Protein AF-A0A4R8HHI9-F1 (afdb_monomer_lite)

Radius of gyration: 22.44 Å; chains: 1; bounding box: 53×44×56 Å

Sequence (164 aa):
MTREPLKNLPASVRDRLTQRARAAGENVQLILTRYAIERLLYRLSVSQHRERFILKGAIPFSLWGPTPYRATGDLDLLGAGNPERRGTTPPIEIPFGLSETFAADPVQQTQWQAFLPRTEVAMAREPLNQIIPSIASFLMPVFLAAADEQTSLGKWPVGGPWGD

pLDDT: mean 85.55, std 11.24, range [42.97, 97.62]

Structure (mmCIF, N/CA/C/O backbone):
data_AF-A0A4R8HHI9-F1
#
_entry.id   AF-A0A4R8HHI9-F1
#
loop_
_atom_site.group_PDB
_atom_site.id
_atom_site.type_symbol
_atom_site.label_atom_id
_atom_site.label_alt_id
_atom_site.label_comp_id
_atom_site.label_asym_id
_atom_site.label_entity_id
_atom_site.label_seq_id
_atom_site.pdbx_PDB_ins_code
_atom_site.Cartn_x
_atom_site.Cartn_y
_atom_site.Cartn_z
_atom_site.occupancy
_atom_site.B_iso_or_equiv
_atom_site.auth_seq_id
_atom_site.auth_comp_id
_atom_site.auth_asym_id
_atom_site.auth_atom_id
_atom_site.pdbx_PDB_model_num
ATOM 1 N N . MET A 1 1 ? 21.062 -23.790 -35.493 1.00 42.97 1 MET A N 1
ATOM 2 C CA . MET A 1 1 ? 21.972 -22.822 -34.842 1.00 42.97 1 MET A CA 1
ATOM 3 C C . MET A 1 1 ? 21.546 -22.665 -33.391 1.00 42.97 1 MET A C 1
ATOM 5 O O . MET A 1 1 ? 20.485 -22.107 -33.135 1.00 42.97 1 MET A O 1
ATOM 9 N N . THR A 1 2 ? 22.306 -23.209 -32.447 1.00 50.25 2 THR A N 1
ATOM 10 C CA . THR A 1 2 ? 22.105 -22.958 -31.014 1.00 50.25 2 THR A CA 1
ATOM 11 C C . THR A 1 2 ? 22.618 -21.556 -30.704 1.00 50.25 2 THR A C 1
ATOM 13 O O . THR A 1 2 ? 23.802 -21.288 -30.879 1.00 50.25 2 THR A O 1
ATOM 16 N N . ARG A 1 3 ? 21.727 -20.635 -30.315 1.00 61.78 3 ARG A N 1
ATOM 17 C CA . ARG A 1 3 ? 22.138 -19.308 -29.833 1.00 61.78 3 ARG A CA 1
ATOM 18 C C . ARG A 1 3 ? 23.055 -19.498 -28.629 1.00 61.78 3 ARG A C 1
ATOM 20 O O . ARG A 1 3 ? 22.667 -20.189 -27.688 1.00 61.78 3 ARG A O 1
ATOM 27 N N . GLU A 1 4 ? 24.237 -18.887 -28.667 1.00 69.75 4 GLU A N 1
ATOM 28 C CA . GLU A 1 4 ? 25.112 -18.833 -27.499 1.00 69.75 4 GLU A CA 1
ATOM 29 C C . GLU A 1 4 ? 24.344 -18.263 -26.297 1.00 69.75 4 GLU A C 1
ATOM 31 O O . GLU A 1 4 ? 23.520 -17.350 -26.462 1.00 69.75 4 GLU A O 1
ATOM 36 N N . PRO A 1 5 ? 24.566 -18.804 -25.089 1.00 70.75 5 PRO A N 1
ATOM 37 C CA . PRO A 1 5 ? 23.899 -18.313 -23.897 1.00 70.75 5 PRO A CA 1
ATOM 38 C C . PRO A 1 5 ? 24.238 -16.834 -23.698 1.00 70.75 5 PRO A C 1
ATOM 40 O O . PRO A 1 5 ? 25.404 -16.444 -23.650 1.00 70.75 5 PRO A O 1
ATOM 43 N N . LEU A 1 6 ? 23.200 -16.000 -23.587 1.00 72.12 6 LEU A N 1
ATOM 44 C CA . LEU A 1 6 ? 23.352 -14.564 -23.367 1.00 72.12 6 LEU A CA 1
ATOM 45 C C . LEU A 1 6 ? 24.200 -14.316 -22.116 1.00 72.12 6 LEU A C 1
ATOM 47 O O . LEU A 1 6 ? 23.780 -14.612 -20.994 1.00 72.12 6 LEU A O 1
ATOM 51 N N . LYS A 1 7 ? 25.381 -13.724 -22.311 1.00 82.00 7 LYS A N 1
ATOM 52 C CA . LYS A 1 7 ? 26.230 -13.255 -21.217 1.00 82.00 7 LYS A CA 1
ATOM 53 C C . LYS A 1 7 ? 25.476 -12.152 -20.468 1.00 82.00 7 LYS A C 1
ATOM 55 O O . LYS A 1 7 ? 25.112 -11.141 -21.056 1.00 82.00 7 LYS A O 1
ATOM 60 N N . ASN A 1 8 ? 25.227 -12.361 -19.175 1.00 88.25 8 ASN A N 1
ATOM 61 C CA . ASN A 1 8 ? 24.533 -11.415 -18.292 1.00 88.25 8 ASN A CA 1
ATOM 62 C C . ASN A 1 8 ? 23.117 -11.010 -18.772 1.00 88.25 8 ASN A C 1
ATOM 64 O O . ASN A 1 8 ? 22.826 -9.849 -19.073 1.00 88.25 8 ASN A O 1
ATOM 68 N N . LEU A 1 9 ? 22.206 -11.988 -18.805 1.00 90.06 9 LEU A N 1
ATOM 69 C CA . LEU A 1 9 ? 20.790 -11.785 -19.136 1.00 90.06 9 LEU A CA 1
ATOM 70 C C . LEU A 1 9 ? 20.115 -10.624 -18.363 1.00 90.06 9 LEU A C 1
ATOM 72 O O . LEU A 1 9 ? 19.389 -9.863 -19.007 1.00 90.06 9 LEU A O 1
ATOM 76 N N . PRO A 1 10 ? 20.331 -10.429 -17.042 1.00 90.19 10 PRO A N 1
ATOM 77 C CA . PRO A 1 10 ? 19.741 -9.301 -16.317 1.00 90.19 10 PRO A CA 1
ATOM 78 C C . PRO A 1 10 ? 20.129 -7.932 -16.887 1.00 90.19 10 PRO A C 1
ATOM 80 O O . PRO A 1 10 ? 19.249 -7.092 -17.087 1.00 90.19 10 PRO A O 1
ATOM 83 N N . ALA A 1 11 ? 21.412 -7.722 -17.208 1.00 92.38 11 ALA A N 1
ATOM 84 C CA . ALA A 1 11 ? 21.880 -6.479 -17.822 1.00 92.38 11 ALA A CA 1
ATOM 85 C C . ALA A 1 11 ? 21.223 -6.257 -19.193 1.00 92.38 11 ALA A C 1
ATOM 87 O O . ALA A 1 11 ? 20.642 -5.205 -19.439 1.00 92.38 11 ALA A O 1
ATOM 88 N N . SER A 1 12 ? 21.177 -7.297 -20.031 1.00 94.19 12 SER A N 1
ATOM 89 C CA . SER A 1 12 ? 20.515 -7.233 -21.342 1.00 94.19 12 SER A CA 1
ATOM 90 C C . SER A 1 12 ? 19.016 -6.908 -21.252 1.00 94.19 12 SER A C 1
ATOM 92 O O . SER A 1 12 ? 18.464 -6.203 -22.098 1.00 94.19 12 SER A O 1
ATOM 94 N N . VAL A 1 13 ? 18.311 -7.427 -20.243 1.00 93.88 13 VAL A N 1
ATOM 95 C CA . VAL A 1 13 ? 16.898 -7.089 -20.006 1.00 93.88 13 VAL A CA 1
ATOM 96 C C . VAL A 1 13 ? 16.757 -5.627 -19.580 1.00 93.88 13 VAL A C 1
ATOM 98 O O . VAL A 1 13 ? 15.933 -4.915 -20.153 1.00 93.88 13 VAL A O 1
ATOM 101 N N . ARG A 1 14 ? 17.577 -5.162 -18.630 1.00 95.06 14 ARG A N 1
ATOM 102 C CA . ARG A 1 14 ? 17.565 -3.768 -18.162 1.00 95.06 14 ARG A CA 1
ATOM 103 C C . ARG A 1 14 ? 17.840 -2.783 -19.298 1.00 95.06 14 ARG A C 1
ATOM 105 O O . ARG A 1 14 ? 17.124 -1.788 -19.415 1.00 95.06 14 ARG A O 1
ATOM 112 N N . ASP A 1 15 ? 18.821 -3.069 -20.147 1.00 96.44 15 ASP A N 1
ATOM 113 C CA . ASP A 1 15 ? 19.186 -2.204 -21.271 1.00 96.44 15 ASP A CA 1
ATOM 114 C C . ASP A 1 15 ? 18.051 -2.106 -22.290 1.00 96.44 15 ASP A C 1
ATOM 116 O O . ASP A 1 15 ? 17.677 -1.005 -22.693 1.00 96.44 15 ASP A O 1
ATOM 120 N N . ARG A 1 16 ? 17.425 -3.236 -22.644 1.00 95.81 16 ARG A N 1
ATOM 121 C CA . ARG A 1 16 ? 16.275 -3.253 -23.562 1.00 95.81 16 ARG A CA 1
ATOM 122 C C . ARG A 1 16 ? 15.079 -2.479 -23.017 1.00 95.81 16 ARG A C 1
ATOM 124 O O . ARG A 1 16 ? 14.454 -1.726 -23.759 1.00 95.81 16 ARG A O 1
ATOM 131 N N . LEU A 1 17 ? 14.771 -2.632 -21.729 1.00 95.94 17 LEU A N 1
ATOM 132 C CA . LEU A 1 17 ? 13.690 -1.884 -21.079 1.00 95.94 17 LEU A CA 1
ATOM 133 C C . LEU A 1 17 ? 13.996 -0.384 -21.031 1.00 95.94 17 LEU A C 1
ATOM 135 O O . LEU A 1 17 ? 13.119 0.429 -21.310 1.00 95.94 17 LEU A O 1
ATOM 139 N N . THR A 1 18 ? 15.250 -0.020 -20.756 1.00 96.44 18 THR A N 1
ATOM 140 C CA . THR A 1 18 ? 15.702 1.378 -20.744 1.00 96.44 18 THR A CA 1
ATOM 141 C C . THR A 1 18 ? 15.586 2.011 -22.129 1.00 96.44 18 THR A C 1
ATOM 143 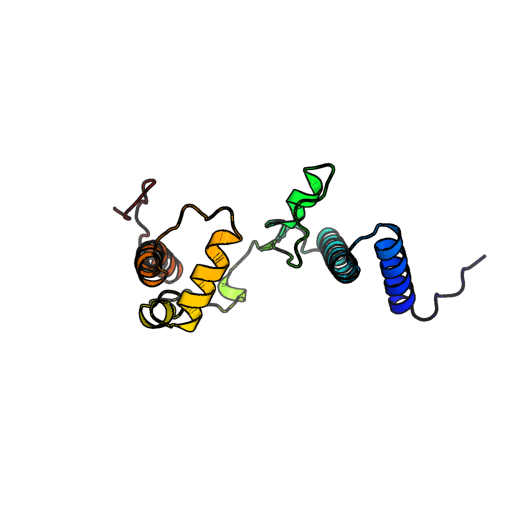O O . THR A 1 18 ? 15.071 3.120 -22.257 1.00 96.44 18 THR A O 1
ATOM 146 N N . GLN A 1 19 ? 16.031 1.309 -23.173 1.00 96.81 19 GLN A N 1
ATOM 147 C CA . GLN A 1 19 ? 15.932 1.778 -24.556 1.00 96.81 19 GLN A CA 1
ATOM 148 C C . GLN A 1 19 ? 14.473 1.939 -24.990 1.00 96.81 19 GLN A C 1
ATOM 150 O O . GLN A 1 19 ? 14.119 2.980 -25.539 1.00 96.81 19 GLN A O 1
ATOM 155 N N . ARG A 1 20 ? 13.611 0.961 -24.677 1.00 94.44 20 ARG A N 1
ATOM 156 C CA . ARG A 1 20 ? 12.169 1.041 -24.948 1.00 94.44 20 ARG A CA 1
ATOM 157 C C . ARG A 1 20 ? 11.532 2.250 -24.264 1.00 94.44 20 ARG A C 1
ATOM 159 O O . ARG A 1 20 ? 10.836 3.006 -24.928 1.00 94.44 20 ARG A O 1
ATOM 166 N N . ALA A 1 21 ? 11.778 2.429 -22.965 1.00 91.81 21 ALA A N 1
ATOM 167 C CA . ALA A 1 21 ? 11.202 3.531 -22.200 1.00 91.81 21 ALA A CA 1
ATOM 168 C C . ALA A 1 21 ? 11.617 4.890 -22.785 1.00 91.81 21 ALA A C 1
ATOM 170 O O . ALA A 1 21 ? 10.773 5.750 -23.006 1.00 91.81 21 ALA A O 1
ATOM 171 N N . ARG A 1 22 ? 12.902 5.054 -23.136 1.00 93.00 22 ARG A N 1
ATOM 172 C CA . ARG A 1 22 ? 13.403 6.274 -23.791 1.00 93.00 22 ARG A CA 1
ATOM 173 C C . ARG A 1 22 ? 12.749 6.523 -25.148 1.00 93.00 22 ARG A C 1
ATOM 175 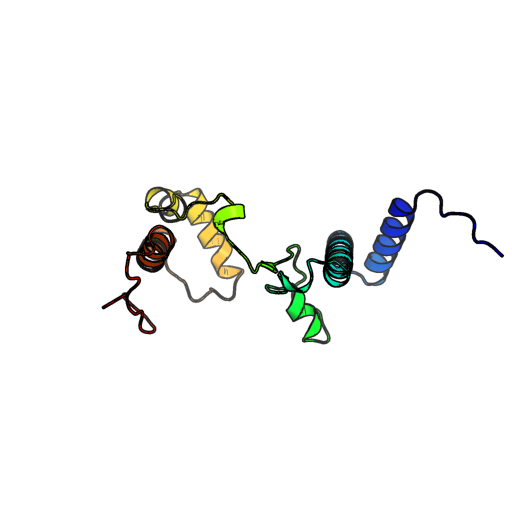O O . ARG A 1 22 ? 12.353 7.649 -25.416 1.00 93.00 22 ARG A O 1
ATOM 182 N N . ALA A 1 23 ? 12.616 5.489 -25.979 1.00 93.44 23 ALA A N 1
ATOM 183 C CA . ALA A 1 23 ? 11.980 5.604 -27.290 1.00 93.44 23 ALA A CA 1
ATOM 184 C C . ALA A 1 23 ? 10.490 5.979 -27.195 1.00 93.44 23 ALA A C 1
ATOM 186 O O . ALA A 1 23 ? 9.981 6.674 -28.067 1.00 93.44 23 ALA A O 1
ATOM 187 N N . ALA A 1 24 ? 9.808 5.545 -26.132 1.00 86.75 24 ALA A N 1
ATOM 188 C CA . ALA A 1 24 ? 8.405 5.858 -25.869 1.00 86.75 24 ALA A CA 1
ATOM 189 C C . ALA A 1 24 ? 8.191 7.165 -25.076 1.00 86.75 24 ALA A C 1
ATOM 191 O O . ALA A 1 24 ? 7.048 7.539 -24.830 1.00 86.75 24 ALA A O 1
ATOM 192 N N . GLY A 1 25 ? 9.259 7.855 -24.648 1.00 88.94 25 GLY A N 1
ATOM 193 C CA . GLY A 1 25 ? 9.151 9.024 -23.765 1.00 88.94 25 GLY A CA 1
ATOM 194 C C . GLY A 1 25 ? 8.633 8.695 -22.357 1.00 88.94 25 GLY A C 1
ATOM 195 O O . GLY A 1 25 ? 8.149 9.574 -21.649 1.00 88.94 25 GLY A O 1
ATOM 196 N N . GLU A 1 26 ? 8.719 7.432 -21.941 1.00 86.50 26 GLU A N 1
ATOM 197 C CA . GLU A 1 26 ? 8.230 6.945 -20.653 1.00 86.50 26 GLU A CA 1
ATOM 198 C C . GLU A 1 26 ? 9.309 7.040 -19.566 1.00 86.50 26 GLU A C 1
ATOM 200 O O . GLU A 1 26 ? 10.519 7.003 -19.814 1.00 86.50 26 GLU A O 1
ATOM 205 N N . ASN A 1 27 ? 8.872 7.090 -18.308 1.00 89.00 27 ASN A N 1
ATOM 206 C CA . ASN A 1 27 ? 9.781 7.022 -17.172 1.00 89.00 27 ASN A CA 1
ATOM 207 C C . ASN A 1 27 ? 10.430 5.623 -17.081 1.00 89.00 27 ASN A C 1
ATOM 209 O O . ASN A 1 27 ? 9.750 4.617 -16.875 1.00 89.00 27 ASN A O 1
ATOM 213 N N . VAL A 1 28 ? 11.763 5.563 -17.187 1.00 91.38 28 VAL A N 1
ATOM 214 C CA . VAL A 1 28 ? 12.532 4.304 -17.157 1.00 91.38 28 VAL A CA 1
ATOM 215 C C . VAL A 1 28 ? 12.273 3.505 -15.879 1.00 91.38 28 VAL A C 1
ATOM 217 O O . VAL A 1 28 ? 12.068 2.294 -15.949 1.00 91.38 28 VAL A O 1
ATOM 220 N N . GLN A 1 29 ? 12.265 4.163 -14.717 1.00 90.38 29 GLN A N 1
ATOM 221 C CA . GLN A 1 29 ? 12.077 3.486 -13.434 1.00 90.38 29 GLN A CA 1
ATOM 222 C C . GLN A 1 29 ? 10.705 2.819 -13.366 1.00 90.38 29 GLN A C 1
ATOM 224 O O . GLN A 1 29 ? 10.588 1.679 -12.925 1.00 90.38 29 GLN A O 1
ATOM 229 N N . LEU A 1 30 ? 9.681 3.502 -13.869 1.00 86.31 30 LEU A N 1
ATOM 230 C CA . LEU A 1 30 ? 8.327 2.979 -13.907 1.00 86.31 30 LEU A CA 1
ATOM 231 C C . LEU A 1 30 ? 8.212 1.726 -14.785 1.00 86.31 30 LEU A C 1
ATOM 233 O O . LEU A 1 30 ? 7.572 0.753 -14.390 1.00 86.31 30 LEU A O 1
ATOM 237 N N . ILE A 1 31 ? 8.874 1.715 -15.943 1.00 89.69 31 ILE A N 1
ATOM 238 C CA . ILE A 1 31 ? 8.897 0.550 -16.837 1.00 89.69 31 ILE A CA 1
ATOM 239 C C . ILE A 1 31 ? 9.640 -0.629 -16.213 1.00 89.69 31 ILE A C 1
ATOM 241 O O . ILE A 1 31 ? 9.186 -1.769 -16.326 1.00 89.69 31 ILE A O 1
ATOM 245 N N . LEU A 1 32 ? 10.749 -0.373 -15.516 1.00 92.19 32 LEU A N 1
ATOM 246 C CA . LEU A 1 32 ? 11.472 -1.414 -14.785 1.00 92.19 32 LEU A CA 1
ATOM 247 C C . LEU A 1 32 ? 10.607 -2.020 -13.670 1.00 92.19 32 LEU A C 1
ATOM 249 O O . LEU A 1 32 ? 10.532 -3.246 -13.561 1.00 92.19 32 LEU A O 1
ATOM 253 N N . THR A 1 33 ? 9.916 -1.184 -12.888 1.00 91.06 33 THR A N 1
ATOM 254 C CA . THR A 1 33 ? 8.994 -1.636 -11.835 1.00 91.06 33 THR A CA 1
ATOM 255 C C . THR A 1 33 ? 7.835 -2.438 -12.418 1.00 91.06 33 THR A C 1
ATOM 257 O O . THR A 1 33 ? 7.588 -3.562 -11.981 1.00 91.06 33 THR A O 1
ATOM 260 N N . ARG A 1 34 ? 7.176 -1.924 -13.465 1.00 88.69 34 ARG A N 1
ATOM 261 C CA . ARG A 1 34 ? 6.078 -2.618 -14.149 1.00 88.69 34 ARG A CA 1
ATOM 262 C C . ARG A 1 34 ? 6.518 -3.980 -14.679 1.00 88.69 34 ARG A C 1
ATOM 264 O O . ARG A 1 34 ? 5.841 -4.973 -14.436 1.00 88.69 34 ARG A O 1
ATOM 271 N N . TYR A 1 35 ? 7.678 -4.050 -15.331 1.00 91.81 35 TYR A N 1
ATOM 272 C CA . TYR A 1 35 ? 8.233 -5.317 -15.803 1.00 91.81 35 TYR A CA 1
ATOM 273 C C . TYR A 1 35 ? 8.453 -6.306 -14.650 1.00 91.81 35 TYR A C 1
ATOM 275 O O . TYR A 1 35 ? 8.090 -7.477 -14.759 1.00 91.81 35 TYR A O 1
ATOM 283 N N . ALA A 1 36 ? 9.029 -5.858 -13.531 1.00 93.19 36 ALA A N 1
ATOM 284 C CA . ALA A 1 36 ? 9.249 -6.720 -12.372 1.00 93.19 36 ALA A CA 1
ATOM 285 C C . ALA A 1 36 ? 7.927 -7.272 -11.806 1.00 93.19 36 ALA A C 1
ATOM 287 O O . ALA A 1 36 ? 7.833 -8.478 -11.550 1.00 93.19 36 ALA A O 1
ATOM 288 N N . ILE A 1 37 ? 6.910 -6.414 -11.683 1.00 92.56 37 ILE A N 1
ATOM 289 C CA . ILE A 1 37 ? 5.559 -6.764 -11.229 1.00 92.56 37 ILE A CA 1
ATOM 290 C C . ILE A 1 37 ? 4.904 -7.769 -12.182 1.00 92.56 37 ILE A C 1
ATOM 292 O O . ILE A 1 37 ? 4.468 -8.830 -11.742 1.00 92.56 37 ILE A O 1
ATOM 296 N N . GLU A 1 38 ? 4.888 -7.506 -13.488 1.00 91.81 38 GLU A N 1
ATOM 297 C CA . GLU A 1 38 ? 4.286 -8.403 -14.484 1.00 91.81 38 GLU A CA 1
ATOM 298 C C . GLU A 1 38 ? 4.986 -9.769 -14.519 1.00 91.81 38 GLU A C 1
ATOM 300 O O . GLU A 1 38 ? 4.339 -10.814 -14.615 1.00 91.81 38 GLU A O 1
ATOM 305 N N . ARG A 1 39 ? 6.317 -9.801 -14.369 1.00 94.75 39 ARG A N 1
ATOM 306 C CA . ARG A 1 39 ? 7.067 -11.063 -14.268 1.00 94.75 39 ARG A CA 1
ATOM 307 C C . ARG A 1 39 ? 6.763 -11.819 -12.980 1.00 94.75 39 ARG A C 1
ATOM 309 O O . ARG A 1 39 ? 6.773 -13.050 -13.004 1.00 94.75 39 ARG A O 1
ATOM 316 N N . LEU A 1 40 ? 6.522 -11.122 -11.870 1.00 95.56 40 LEU A N 1
ATOM 317 C CA . LEU A 1 40 ? 6.079 -11.744 -10.625 1.00 95.56 40 LEU A CA 1
ATOM 318 C C . LEU A 1 40 ? 4.664 -12.312 -10.769 1.00 95.56 40 LEU A C 1
ATOM 320 O O . LEU A 1 40 ? 4.463 -13.475 -10.435 1.00 95.56 40 LEU A O 1
ATOM 324 N N . LEU A 1 41 ? 3.731 -11.546 -11.337 1.00 94.69 41 LEU A N 1
ATOM 325 C CA . LEU A 1 41 ? 2.362 -11.986 -11.617 1.00 94.69 41 LEU A CA 1
ATOM 326 C C . LEU A 1 41 ? 2.333 -13.215 -12.527 1.00 94.69 41 LEU A C 1
ATOM 328 O O . LEU A 1 41 ? 1.636 -14.179 -12.227 1.00 94.69 41 LEU A O 1
ATOM 332 N N . TYR A 1 42 ? 3.153 -13.232 -13.580 1.00 96.38 42 TYR A N 1
ATOM 333 C CA . TYR A 1 42 ? 3.314 -14.407 -14.434 1.00 96.38 42 TYR A CA 1
ATOM 334 C C . TYR A 1 42 ? 3.810 -15.629 -13.649 1.00 96.38 42 TYR A C 1
ATOM 336 O O . TYR A 1 42 ? 3.269 -16.719 -13.786 1.00 96.38 42 TYR A O 1
ATOM 344 N N . ARG A 1 43 ? 4.846 -15.474 -12.811 1.00 97.31 43 ARG A N 1
ATOM 345 C CA . ARG A 1 43 ? 5.345 -16.594 -11.993 1.00 97.31 43 ARG A CA 1
ATOM 346 C C . ARG A 1 43 ? 4.292 -17.076 -11.001 1.00 97.31 43 ARG A C 1
ATOM 348 O O . ARG A 1 43 ? 4.188 -18.277 -10.778 1.00 97.31 43 ARG A O 1
ATOM 355 N N . LEU A 1 44 ? 3.523 -16.156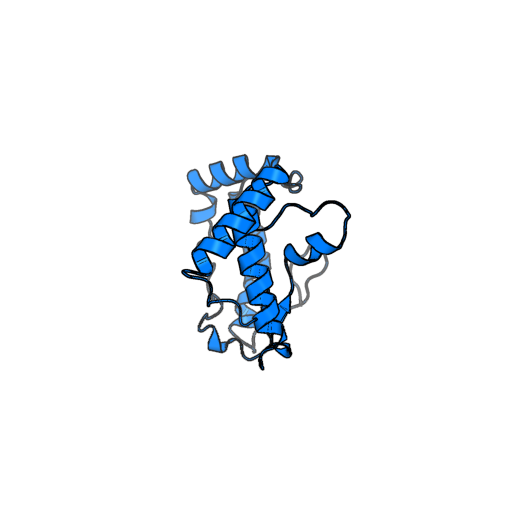 -10.423 1.00 96.44 44 LEU A N 1
ATOM 356 C CA . LEU A 1 44 ? 2.444 -16.476 -9.502 1.00 96.44 44 LEU A CA 1
ATOM 357 C C . LEU A 1 44 ? 1.328 -17.258 -10.205 1.00 96.44 44 LEU A C 1
ATOM 359 O O . LEU A 1 44 ? 0.895 -18.277 -9.668 1.00 96.44 44 LEU A O 1
ATOM 363 N N . SER A 1 45 ? 0.924 -16.847 -11.412 1.00 96.19 45 SER A N 1
ATOM 364 C CA . SER A 1 45 ? -0.171 -17.477 -12.162 1.00 96.19 45 SER A CA 1
ATOM 365 C C . SER A 1 45 ? 0.135 -18.910 -12.599 1.00 96.19 45 SER A C 1
ATOM 367 O O . SER A 1 45 ? -0.767 -19.743 -12.629 1.00 96.19 45 SER A O 1
ATOM 369 N N . VAL A 1 46 ? 1.403 -19.230 -12.872 1.00 97.62 46 VAL A N 1
ATOM 370 C CA . VAL A 1 46 ? 1.836 -20.600 -13.208 1.00 97.62 46 VAL A CA 1
ATOM 371 C C . VAL A 1 46 ? 2.276 -21.420 -11.990 1.00 97.62 46 VAL A C 1
ATOM 373 O O . VAL A 1 46 ? 2.672 -22.574 -12.133 1.00 97.62 46 VAL A O 1
ATOM 376 N N . SER A 1 47 ? 2.223 -20.849 -10.785 1.00 97.56 47 SER A N 1
ATOM 377 C CA . SER A 1 47 ? 2.584 -21.551 -9.550 1.00 97.56 47 SER A CA 1
ATOM 378 C C . SER A 1 47 ? 1.406 -22.323 -8.947 1.00 97.56 47 SER A C 1
ATOM 380 O O . SER A 1 47 ? 0.237 -22.069 -9.241 1.00 97.56 47 SER A O 1
ATOM 382 N N . GLN A 1 48 ? 1.712 -23.207 -7.993 1.00 96.38 48 GLN A N 1
ATOM 383 C CA . GLN A 1 48 ? 0.716 -23.869 -7.139 1.00 96.38 48 GLN A CA 1
ATOM 384 C C . GLN A 1 48 ? -0.098 -22.899 -6.256 1.00 96.38 48 GLN A C 1
ATOM 386 O O . GLN A 1 48 ? -1.082 -23.301 -5.641 1.00 96.38 48 GLN A O 1
ATOM 391 N N . HIS A 1 49 ? 0.317 -21.632 -6.148 1.00 93.44 49 HIS A N 1
ATOM 392 C CA . HIS A 1 49 ? -0.316 -20.633 -5.287 1.00 93.44 49 HIS A CA 1
ATOM 393 C C . HIS A 1 49 ? -1.301 -19.720 -6.024 1.00 93.44 49 HIS A C 1
ATOM 395 O O . HIS A 1 49 ? -1.876 -18.847 -5.382 1.00 93.44 49 HIS A O 1
ATOM 401 N N . ARG A 1 50 ? -1.513 -19.903 -7.336 1.00 94.06 50 ARG A N 1
ATOM 402 C CA . ARG A 1 50 ? -2.321 -18.992 -8.168 1.00 94.06 50 ARG A CA 1
ATOM 403 C C . ARG A 1 50 ? -3.729 -18.722 -7.620 1.00 94.06 50 ARG A C 1
ATOM 405 O O . ARG A 1 50 ? -4.159 -17.582 -7.618 1.00 94.06 50 ARG A O 1
ATOM 412 N N . GLU A 1 51 ? -4.392 -19.743 -7.073 1.00 93.38 51 GLU A N 1
ATOM 413 C CA . GLU A 1 51 ? -5.767 -19.636 -6.553 1.00 93.38 51 GLU A CA 1
ATOM 414 C C . GLU A 1 51 ? -5.828 -18.975 -5.166 1.00 93.38 51 GLU A C 1
ATOM 416 O O . GLU A 1 51 ? -6.903 -18.727 -4.630 1.00 93.38 51 GLU A O 1
ATOM 421 N N . ARG A 1 52 ? -4.673 -18.712 -4.539 1.00 92.06 52 ARG A N 1
ATOM 422 C CA . ARG A 1 52 ? -4.605 -18.097 -3.206 1.00 92.06 52 ARG A CA 1
ATOM 423 C C . ARG A 1 52 ? -4.563 -16.579 -3.255 1.00 92.06 52 ARG A C 1
ATOM 425 O O . ARG A 1 52 ? -4.617 -15.965 -2.195 1.00 92.06 52 ARG A O 1
ATOM 432 N N . PHE A 1 53 ? -4.413 -15.980 -4.434 1.00 92.50 53 PHE A N 1
ATOM 433 C CA . PHE A 1 53 ? -4.226 -14.543 -4.569 1.00 92.50 53 PHE A CA 1
ATOM 434 C C . PHE A 1 53 ? -5.119 -13.963 -5.658 1.00 92.50 53 PHE A C 1
ATOM 436 O O . PHE A 1 53 ? -5.120 -14.440 -6.788 1.00 92.50 53 PHE A O 1
ATOM 443 N N . ILE A 1 54 ? -5.816 -12.881 -5.329 1.00 93.00 54 ILE A N 1
ATOM 444 C CA . ILE A 1 54 ? -6.612 -12.096 -6.274 1.00 93.00 54 ILE A CA 1
ATOM 445 C C . ILE A 1 54 ? -5.923 -10.747 -6.468 1.00 93.00 54 ILE A C 1
ATOM 447 O O . ILE A 1 54 ? -5.634 -10.050 -5.494 1.00 93.00 54 ILE A O 1
ATOM 451 N N . LEU A 1 55 ? -5.654 -10.377 -7.722 1.00 92.25 55 LEU A N 1
ATOM 452 C CA . LEU A 1 55 ? -5.098 -9.068 -8.065 1.00 92.25 55 LEU A CA 1
ATOM 453 C C . LEU A 1 55 ? -6.120 -7.962 -7.779 1.00 92.25 55 LEU A C 1
ATOM 455 O O . LEU A 1 55 ? -7.253 -8.026 -8.249 1.00 92.25 55 LEU A O 1
ATOM 459 N N . LYS A 1 56 ? -5.700 -6.940 -7.033 1.00 90.75 56 LYS A N 1
ATOM 460 C CA . LYS A 1 56 ? -6.502 -5.758 -6.684 1.00 90.75 56 LYS A CA 1
ATOM 461 C C . LYS A 1 56 ? -5.667 -4.479 -6.843 1.00 90.75 56 LYS A C 1
ATOM 463 O O . LYS A 1 56 ? -4.603 -4.491 -7.461 1.00 90.75 56 LYS A O 1
ATOM 468 N N . GLY A 1 57 ? -6.159 -3.372 -6.289 1.00 87.81 57 GLY A N 1
ATOM 469 C CA . GLY A 1 57 ? -5.471 -2.083 -6.312 1.00 87.81 57 GLY A CA 1
ATOM 470 C C . GLY A 1 57 ? -5.421 -1.478 -7.711 1.00 87.81 57 GLY A C 1
ATOM 471 O O . GLY A 1 57 ? -6.352 -1.642 -8.497 1.00 87.81 57 GLY A O 1
ATOM 472 N N . ALA A 1 58 ? -4.342 -0.756 -8.014 1.00 84.94 58 ALA A N 1
ATOM 473 C CA . ALA A 1 58 ? -4.295 0.089 -9.204 1.00 84.94 58 ALA A CA 1
ATOM 474 C C . ALA A 1 58 ? -3.839 -0.613 -10.500 1.00 84.94 58 ALA A C 1
ATOM 476 O O . ALA A 1 58 ? -4.088 -0.098 -11.590 1.00 84.94 58 ALA A O 1
ATOM 477 N N . ILE A 1 59 ? -3.198 -1.787 -10.416 1.00 86.12 59 ILE A N 1
ATOM 478 C CA . ILE A 1 59 ? -2.687 -2.507 -11.599 1.00 86.12 59 ILE A CA 1
ATOM 479 C C . ILE A 1 59 ? -3.808 -2.865 -12.595 1.00 86.12 59 ILE A C 1
ATOM 481 O O . ILE A 1 59 ? -3.614 -2.608 -13.787 1.00 86.12 59 ILE A O 1
ATOM 485 N N . PRO A 1 60 ? -4.975 -3.405 -12.180 1.00 86.38 60 PRO A N 1
ATOM 486 C CA . PRO A 1 60 ? -6.062 -3.725 -13.109 1.00 86.38 60 PRO A CA 1
ATOM 487 C C . PRO A 1 60 ? -6.564 -2.538 -13.939 1.00 86.38 60 PRO A C 1
ATOM 489 O O . PRO A 1 60 ? -6.930 -2.736 -15.095 1.00 86.38 60 PRO A O 1
ATOM 492 N N . PHE A 1 61 ? -6.517 -1.305 -13.417 1.00 81.81 61 PHE A N 1
ATOM 493 C CA . PHE A 1 61 ? -6.950 -0.119 -14.170 1.00 81.81 61 PHE A CA 1
ATOM 494 C C . PHE A 1 61 ? -6.085 0.154 -15.406 1.00 81.81 61 PHE A C 1
ATOM 496 O O . PHE A 1 61 ? -6.557 0.771 -16.358 1.00 81.81 61 PHE A O 1
ATOM 503 N N . SER A 1 62 ? -4.845 -0.348 -15.447 1.00 78.00 62 SER A N 1
ATOM 504 C CA . SER A 1 62 ? -4.003 -0.265 -16.649 1.00 78.00 62 SER A CA 1
ATOM 505 C C . SER A 1 62 ? -4.556 -1.054 -17.844 1.00 78.00 62 SER A C 1
ATOM 507 O O . SER A 1 62 ? -4.112 -0.831 -18.967 1.00 78.00 62 SER A O 1
ATOM 509 N N . LEU A 1 63 ? -5.519 -1.956 -17.612 1.00 79.25 63 LEU A N 1
ATOM 510 C CA . LEU A 1 63 ? -6.167 -2.776 -18.637 1.00 79.25 63 LEU A CA 1
ATOM 511 C C . LEU A 1 63 ? -7.488 -2.176 -19.144 1.00 79.25 63 LEU A C 1
ATOM 513 O O . LEU A 1 63 ? -8.044 -2.683 -20.112 1.00 79.25 63 LEU A O 1
ATOM 517 N N . TRP A 1 64 ? -8.022 -1.146 -18.480 1.00 78.31 64 TRP A N 1
ATOM 518 C CA . TRP A 1 64 ? -9.385 -0.651 -18.727 1.00 78.31 64 TRP A CA 1
ATOM 519 C C . TRP A 1 64 ? -9.465 0.466 -19.769 1.00 78.31 64 TRP A C 1
ATOM 521 O O . TRP A 1 64 ? -10.551 0.754 -20.266 1.00 78.31 64 TRP A O 1
ATOM 531 N N . GLY A 1 65 ? -8.343 1.098 -20.116 1.00 70.81 65 GLY A N 1
ATOM 532 C CA . GLY A 1 65 ? -8.317 2.229 -21.038 1.00 70.81 65 GLY A CA 1
ATOM 533 C C . GLY A 1 65 ? -7.148 2.180 -22.023 1.00 70.81 65 GLY A C 1
ATOM 534 O O . GLY A 1 65 ? -6.144 1.518 -21.759 1.00 70.81 65 GLY A O 1
ATOM 535 N N . PRO A 1 66 ? -7.254 2.903 -23.154 1.00 66.00 66 PRO A N 1
ATOM 536 C CA . PRO A 1 66 ? -6.192 2.990 -24.159 1.00 66.00 66 PRO A CA 1
ATOM 537 C C . PRO A 1 66 ? -4.937 3.697 -23.630 1.00 66.00 66 PRO A C 1
ATOM 539 O O . PRO A 1 66 ? -3.831 3.420 -24.091 1.00 66.00 66 PRO A O 1
ATOM 542 N N . THR A 1 67 ? -5.099 4.569 -22.633 1.00 61.06 67 THR A N 1
ATOM 543 C CA . THR A 1 67 ? -3.997 5.183 -21.892 1.00 61.06 67 THR A CA 1
ATOM 544 C C . THR A 1 67 ? -3.959 4.563 -20.498 1.00 61.06 67 THR A C 1
ATOM 546 O O . THR A 1 67 ? -4.970 4.636 -19.794 1.00 61.06 67 THR A O 1
ATOM 549 N N . PRO A 1 68 ? -2.835 3.962 -20.067 1.00 60.09 68 PRO A N 1
ATOM 550 C CA . PRO A 1 68 ? -2.733 3.398 -18.730 1.00 60.09 68 PRO A CA 1
ATOM 551 C C . PRO A 1 68 ? -3.036 4.469 -17.679 1.00 60.09 68 PRO A C 1
ATOM 553 O O . PRO A 1 68 ? -2.380 5.513 -17.643 1.00 60.09 68 PRO A O 1
ATOM 556 N N . TYR A 1 69 ? -4.018 4.198 -16.815 1.00 58.19 69 TYR A N 1
ATOM 557 C CA . TYR A 1 69 ? -4.237 4.979 -15.600 1.00 58.19 69 TYR A CA 1
ATOM 558 C C . TYR A 1 69 ? -2.931 5.032 -14.795 1.00 58.19 69 TYR A C 1
ATOM 560 O O . TYR A 1 69 ? -2.159 4.068 -14.830 1.00 58.19 69 TYR A O 1
ATOM 568 N N . ARG A 1 70 ? -2.678 6.171 -14.129 1.00 63.12 70 ARG A N 1
ATOM 569 C CA . ARG A 1 70 ? -1.450 6.507 -13.382 1.00 63.12 70 ARG A CA 1
ATOM 570 C C . ARG A 1 70 ? -0.708 5.259 -12.920 1.00 63.12 70 ARG A C 1
ATOM 572 O O . ARG A 1 70 ? -1.190 4.511 -12.071 1.00 63.12 70 ARG A O 1
ATOM 579 N N . ALA A 1 71 ? 0.474 5.051 -13.477 1.00 62.78 71 ALA A N 1
ATOM 580 C CA . ALA A 1 71 ? 1.20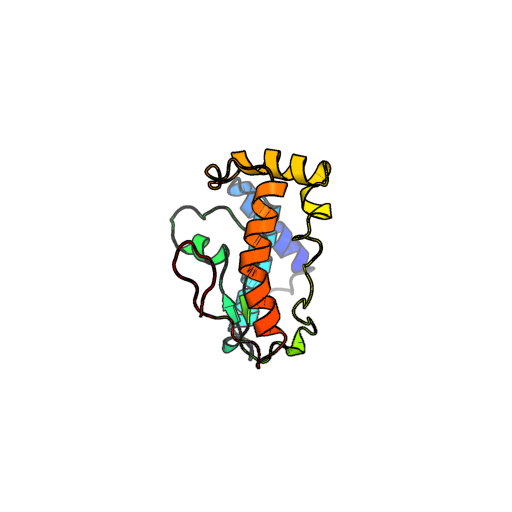2 3.830 -13.221 1.00 62.78 71 ALA A CA 1
ATOM 581 C C . ALA A 1 71 ? 1.564 3.707 -11.729 1.00 62.78 71 ALA A C 1
ATOM 583 O O . ALA A 1 71 ? 2.114 4.632 -11.127 1.00 62.78 71 ALA A O 1
ATOM 584 N N . THR A 1 72 ? 1.204 2.567 -11.138 1.00 70.88 72 THR A N 1
ATOM 585 C CA . THR A 1 72 ? 1.441 2.254 -9.728 1.00 70.88 72 THR A CA 1
ATOM 586 C C . THR A 1 72 ? 2.775 1.535 -9.554 1.00 70.88 72 THR A C 1
ATOM 588 O O . THR A 1 72 ? 3.136 0.672 -10.357 1.00 70.88 72 THR A O 1
ATOM 591 N N . GLY A 1 73 ? 3.518 1.911 -8.512 1.00 78.50 73 GLY A N 1
ATOM 592 C CA . GLY A 1 73 ? 4.713 1.183 -8.084 1.00 78.50 73 GLY A CA 1
ATOM 593 C C . GLY A 1 73 ? 4.389 -0.062 -7.256 1.00 78.50 73 GLY A C 1
ATOM 594 O O . GLY A 1 73 ? 5.271 -0.895 -7.055 1.00 78.50 73 GLY A O 1
ATOM 595 N N . ASP A 1 74 ? 3.136 -0.194 -6.819 1.00 87.81 74 ASP A N 1
ATOM 596 C CA . ASP A 1 74 ? 2.706 -1.196 -5.852 1.00 87.81 74 ASP A CA 1
ATOM 597 C C . ASP A 1 74 ? 1.978 -2.363 -6.527 1.00 87.81 74 ASP A C 1
ATOM 599 O O . ASP A 1 74 ? 1.220 -2.185 -7.487 1.00 87.81 74 ASP A O 1
ATOM 603 N N . LEU A 1 75 ? 2.192 -3.568 -5.987 1.00 91.00 75 LEU A N 1
ATOM 604 C CA . LEU A 1 75 ? 1.432 -4.773 -6.308 1.00 91.00 75 LEU A CA 1
ATOM 605 C C . LEU A 1 75 ? 0.521 -5.130 -5.134 1.00 91.00 75 LEU A C 1
ATOM 607 O O . LEU A 1 75 ? 0.970 -5.630 -4.105 1.00 91.00 75 LEU A O 1
ATOM 611 N N . ASP A 1 76 ? -0.773 -4.931 -5.338 1.00 92.50 76 ASP A N 1
ATOM 612 C CA . ASP A 1 76 ? -1.806 -5.248 -4.368 1.00 92.50 76 ASP A CA 1
ATOM 613 C C . ASP A 1 76 ? -2.441 -6.612 -4.657 1.00 92.50 76 ASP A C 1
ATOM 615 O O . ASP A 1 76 ? -3.015 -6.833 -5.724 1.00 92.50 76 ASP A O 1
ATOM 619 N N . LEU A 1 77 ? -2.408 -7.516 -3.676 1.00 92.81 77 LEU A N 1
ATOM 620 C CA . LEU A 1 77 ? -3.064 -8.824 -3.745 1.00 92.81 77 LEU A CA 1
ATOM 621 C C . LEU A 1 77 ? -3.970 -9.033 -2.526 1.00 92.81 77 LEU A C 1
ATOM 623 O O . LEU A 1 77 ? -3.596 -8.694 -1.403 1.00 92.81 77 LEU A O 1
ATOM 627 N N . LEU A 1 78 ? -5.154 -9.603 -2.734 1.00 90.38 78 LEU A N 1
ATOM 628 C CA . LEU A 1 78 ? -5.952 -10.205 -1.666 1.00 90.38 78 LEU A CA 1
ATOM 629 C C . LEU A 1 78 ? -5.526 -11.662 -1.528 1.00 90.38 78 LEU A C 1
ATOM 631 O O . LEU A 1 78 ? -5.586 -12.407 -2.501 1.00 90.38 78 LEU A O 1
ATOM 635 N N . GLY A 1 79 ? -5.077 -12.056 -0.338 1.00 87.69 79 GLY A N 1
ATOM 636 C CA . GLY A 1 79 ? -4.689 -13.433 -0.038 1.00 87.69 79 GLY A CA 1
ATOM 637 C C . GLY A 1 79 ? -5.826 -14.210 0.624 1.00 87.69 79 GLY A C 1
ATOM 638 O O . GLY A 1 79 ? -6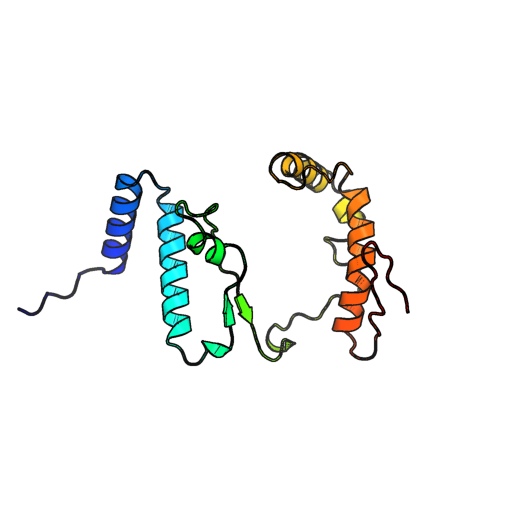.378 -13.740 1.616 1.00 87.69 79 GLY A O 1
ATOM 639 N N . ALA A 1 80 ? -6.131 -15.402 0.115 1.00 81.06 80 ALA A N 1
ATOM 640 C CA . ALA A 1 80 ? -7.035 -16.363 0.740 1.00 81.06 80 ALA A CA 1
ATOM 641 C C . ALA A 1 80 ? -6.264 -17.331 1.657 1.00 81.06 80 ALA A C 1
ATOM 643 O O . ALA A 1 80 ? -5.184 -17.820 1.306 1.00 81.06 80 ALA A O 1
ATOM 644 N N . GLY A 1 81 ? -6.832 -17.635 2.826 1.00 74.38 81 GLY A N 1
ATOM 645 C CA . GLY A 1 81 ? -6.272 -18.569 3.807 1.00 74.38 81 GLY A CA 1
ATOM 646 C C . GLY A 1 81 ? -6.237 -18.003 5.227 1.00 74.38 81 GLY A C 1
ATOM 647 O O . GLY A 1 81 ? -6.705 -16.895 5.471 1.00 74.38 81 GLY A O 1
ATOM 648 N N . ASN A 1 82 ? -5.676 -18.776 6.162 1.00 70.94 82 ASN A N 1
ATOM 649 C CA . ASN A 1 82 ? -5.610 -18.397 7.574 1.00 70.94 82 ASN A CA 1
ATOM 650 C C . ASN A 1 82 ? -4.722 -17.136 7.768 1.00 70.94 82 ASN A C 1
ATOM 652 O O . ASN A 1 82 ? -3.522 -17.189 7.453 1.00 70.94 82 ASN A O 1
ATOM 656 N N . PRO A 1 83 ? -5.281 -16.018 8.280 1.00 67.56 83 PRO A N 1
ATOM 657 C CA . PRO A 1 83 ? -4.551 -14.777 8.513 1.00 67.56 83 PRO A CA 1
ATOM 658 C C . PRO A 1 83 ? -3.519 -14.865 9.645 1.00 67.56 83 PRO A C 1
ATOM 660 O O . PRO A 1 83 ? -2.612 -14.039 9.660 1.00 67.56 83 PRO A O 1
ATOM 663 N N . GLU A 1 84 ? -3.579 -15.866 10.528 1.00 66.50 84 GLU A N 1
ATOM 664 C CA . GLU A 1 84 ? -2.620 -16.077 11.627 1.00 66.50 84 GLU A CA 1
ATOM 665 C C . GLU A 1 84 ? -1.176 -16.196 11.132 1.00 66.50 84 GLU A C 1
ATOM 667 O O . GLU A 1 84 ? -0.238 -15.800 11.819 1.00 66.50 84 GLU A O 1
ATOM 672 N N . ARG A 1 85 ? -0.972 -16.652 9.886 1.00 65.50 85 ARG A N 1
ATOM 673 C CA . ARG A 1 85 ? 0.358 -16.682 9.255 1.00 65.50 85 ARG A CA 1
ATOM 674 C C . ARG A 1 85 ? 0.981 -15.296 9.085 1.00 65.50 85 ARG A C 1
ATOM 676 O O . ARG A 1 85 ? 2.194 -15.213 8.922 1.00 65.50 85 ARG A O 1
ATOM 683 N N . ARG A 1 86 ? 0.181 -14.221 9.094 1.00 70.94 86 ARG A N 1
ATOM 684 C CA . ARG A 1 86 ? 0.694 -12.842 9.100 1.00 70.94 86 ARG A CA 1
ATOM 685 C C . ARG A 1 86 ? 1.327 -12.470 10.440 1.00 70.94 86 ARG A C 1
ATOM 687 O O . ARG A 1 86 ? 2.066 -11.493 10.477 1.00 70.94 86 ARG A O 1
ATOM 694 N N . GLY A 1 87 ? 1.029 -13.196 11.524 1.00 70.94 87 GLY A N 1
ATOM 695 C CA . GLY A 1 87 ? 1.526 -12.900 12.872 1.00 70.94 87 GLY A CA 1
ATOM 696 C C . GLY A 1 87 ? 1.172 -11.493 13.363 1.00 70.94 87 GLY A C 1
ATOM 697 O O . GLY A 1 87 ? 1.822 -10.977 14.263 1.00 70.94 87 GLY A O 1
ATOM 698 N N . THR A 1 88 ? 0.195 -10.841 12.728 1.00 75.31 88 THR A N 1
ATOM 699 C CA . THR A 1 88 ? -0.224 -9.479 13.054 1.00 75.31 88 THR A CA 1
ATOM 700 C C . THR A 1 88 ? -1.528 -9.572 13.824 1.00 75.31 88 THR A C 1
ATOM 702 O O . THR A 1 88 ? -2.575 -9.828 13.230 1.00 75.31 88 THR A O 1
ATOM 705 N N . THR A 1 89 ? -1.456 -9.405 15.139 1.00 81.12 89 THR A N 1
ATOM 706 C CA . THR A 1 89 ? -2.647 -9.337 15.986 1.00 81.12 89 THR A CA 1
ATOM 707 C C . THR A 1 89 ? -3.390 -8.034 15.691 1.00 81.12 89 THR A C 1
ATOM 709 O O . THR A 1 89 ? -2.742 -6.982 15.628 1.00 81.12 89 THR A O 1
ATOM 712 N N . PRO A 1 90 ? -4.719 -8.066 15.486 1.00 84.38 90 PRO A N 1
ATOM 713 C CA . PRO A 1 90 ? -5.504 -6.845 15.390 1.00 84.38 90 PRO A CA 1
ATOM 714 C C . PRO A 1 90 ? -5.303 -5.971 16.639 1.00 84.38 90 PRO A C 1
ATOM 716 O O . PRO A 1 90 ? -5.172 -6.501 17.745 1.00 84.38 90 PRO A O 1
ATOM 719 N N . PRO A 1 91 ? -5.234 -4.642 16.483 1.00 88.31 91 PRO A N 1
ATOM 720 C CA . PRO A 1 91 ? -5.023 -3.752 17.611 1.00 88.31 91 PRO A CA 1
ATOM 721 C C . PRO A 1 91 ? -6.264 -3.740 18.512 1.00 88.31 91 PRO A C 1
ATOM 723 O O . PRO A 1 91 ? -7.370 -3.477 18.052 1.00 88.31 91 PRO A O 1
ATOM 726 N N . ILE A 1 92 ? -6.070 -4.006 19.803 1.00 91.44 92 ILE A N 1
ATOM 727 C CA . ILE A 1 92 ? -7.128 -3.919 20.827 1.00 91.44 92 ILE A CA 1
ATOM 728 C C . ILE A 1 92 ? -7.215 -2.526 21.471 1.00 91.44 92 ILE A C 1
ATOM 730 O O . ILE A 1 92 ? -8.152 -2.224 22.202 1.00 91.44 92 ILE A O 1
ATOM 734 N N . GLU A 1 93 ? -6.248 -1.665 21.166 1.00 93.62 93 GLU A N 1
ATOM 735 C CA . GLU A 1 93 ? -6.190 -0.257 21.556 1.00 93.62 93 GLU A CA 1
ATOM 736 C C . GLU A 1 93 ? -6.163 0.621 20.304 1.00 93.62 93 GLU A C 1
ATOM 738 O O . GLU A 1 93 ? -5.886 0.137 19.205 1.00 93.62 93 GLU A O 1
ATOM 743 N N . ILE A 1 94 ? -6.414 1.923 20.465 1.00 94.00 94 ILE A N 1
ATOM 744 C CA . ILE A 1 94 ? -6.323 2.878 19.357 1.00 94.00 94 ILE A CA 1
ATOM 745 C C . ILE A 1 94 ? -4.880 2.882 18.821 1.00 94.00 94 ILE A C 1
ATOM 747 O O . ILE A 1 94 ? -3.962 3.272 19.547 1.00 94.00 94 ILE A O 1
ATOM 751 N N . PRO A 1 95 ? -4.645 2.489 17.552 1.00 93.69 95 PRO A N 1
ATOM 752 C CA . PRO A 1 95 ? -3.313 2.538 16.961 1.00 93.69 95 PRO A CA 1
ATOM 753 C C . PRO A 1 95 ? -2.760 3.960 16.968 1.00 93.69 95 PRO A C 1
ATOM 755 O O . PRO A 1 95 ? -3.510 4.915 16.778 1.00 93.69 95 PRO A O 1
ATOM 758 N N . PHE A 1 96 ? -1.438 4.114 17.073 1.00 94.00 96 PHE A N 1
ATOM 759 C CA . PHE A 1 96 ? -0.804 5.438 17.104 1.00 94.00 96 PHE A CA 1
ATOM 760 C C . PHE A 1 96 ? -1.256 6.349 15.949 1.00 94.00 96 PHE A C 1
ATOM 762 O O . PHE A 1 96 ? -1.600 7.500 16.190 1.00 94.00 96 PHE A O 1
ATOM 769 N N . GLY A 1 97 ? -1.354 5.829 14.720 1.00 92.75 97 GLY A N 1
ATOM 770 C CA . GLY A 1 97 ? -1.815 6.595 13.551 1.00 92.75 97 GLY A CA 1
ATOM 771 C C . GLY A 1 97 ? -3.282 7.049 13.600 1.00 92.75 97 GLY A C 1
ATOM 772 O O . GLY A 1 97 ? -3.695 7.850 12.770 1.00 92.75 97 GLY A O 1
ATOM 773 N N . LEU A 1 98 ? -4.062 6.550 14.561 1.00 95.00 98 LEU A N 1
ATOM 774 C CA . LEU A 1 98 ? -5.440 6.952 14.847 1.00 95.00 98 LEU A CA 1
ATOM 775 C C . LEU A 1 98 ? -5.570 7.672 16.205 1.00 95.00 98 LEU A C 1
ATOM 777 O O . LEU A 1 98 ? -6.681 7.903 16.674 1.00 95.00 98 LEU A O 1
ATOM 781 N N . SER A 1 99 ? -4.449 8.017 16.845 1.00 94.94 99 SER A N 1
ATOM 782 C CA . SER A 1 99 ? -4.427 8.709 18.137 1.00 94.94 99 SER A CA 1
ATOM 783 C C . SER A 1 99 ? -4.518 10.229 17.987 1.00 94.94 99 SER A C 1
ATOM 785 O O . SER A 1 99 ? -4.101 10.806 16.979 1.00 94.94 99 SER A O 1
ATOM 787 N N . GLU A 1 100 ? -4.986 10.900 19.041 1.00 93.75 100 GLU A N 1
ATOM 788 C CA . GLU A 1 100 ? -4.978 12.365 19.124 1.00 93.75 100 GLU A CA 1
ATOM 789 C C . GLU A 1 100 ? -3.560 12.938 19.038 1.00 93.75 100 GLU A C 1
ATOM 791 O O . GLU A 1 100 ? -3.345 13.950 18.376 1.00 93.75 100 GLU A O 1
ATOM 796 N N . THR A 1 101 ? -2.576 12.269 19.648 1.00 95.38 101 THR A N 1
ATOM 797 C CA . THR A 1 101 ? -1.169 12.690 19.613 1.00 95.38 101 THR A CA 1
ATOM 798 C C . THR A 1 101 ? -0.630 12.730 18.187 1.00 95.38 101 THR A C 1
ATOM 800 O O . THR A 1 101 ? 0.002 13.710 17.803 1.00 95.38 101 THR A O 1
ATOM 803 N N . PHE A 1 102 ? -0.910 11.703 17.382 1.00 95.81 102 PHE A N 1
ATOM 804 C CA . PHE A 1 102 ? -0.533 11.688 15.968 1.00 95.81 102 PHE A CA 1
ATOM 805 C C . PHE A 1 102 ? -1.259 12.779 15.179 1.00 95.81 102 PHE A C 1
ATOM 807 O O . PHE A 1 102 ? -0.649 13.478 14.374 1.00 95.81 102 PHE A O 1
ATOM 814 N N . ALA A 1 103 ? -2.557 12.956 15.423 1.00 93.62 103 ALA A N 1
ATOM 815 C CA . ALA A 1 103 ? -3.360 13.916 14.677 1.00 93.62 103 ALA A CA 1
ATOM 816 C C . ALA A 1 103 ? -3.029 15.383 15.019 1.00 93.62 103 ALA A C 1
ATOM 818 O O . ALA A 1 103 ? -3.233 16.276 14.194 1.00 93.62 103 ALA A O 1
ATOM 819 N N . ALA A 1 104 ? -2.522 15.641 16.227 1.00 93.62 104 ALA A N 1
ATOM 820 C CA . ALA A 1 104 ? -2.068 16.953 16.680 1.00 93.62 104 ALA A CA 1
ATOM 821 C C . ALA A 1 104 ? -0.622 17.281 16.263 1.00 93.62 104 ALA A C 1
ATOM 823 O O . ALA A 1 104 ? -0.193 18.425 16.422 1.00 93.62 104 ALA A O 1
ATOM 824 N N . ASP A 1 105 ? 0.129 16.314 15.728 1.00 96.31 105 ASP A N 1
ATOM 825 C CA . ASP A 1 105 ? 1.516 16.521 15.321 1.00 96.31 105 ASP A CA 1
ATOM 826 C C . ASP A 1 105 ? 1.617 17.569 14.180 1.00 96.31 105 ASP A C 1
ATOM 828 O O . ASP A 1 105 ? 0.967 17.423 13.134 1.00 96.31 105 ASP A O 1
ATOM 832 N N . PRO A 1 106 ? 2.437 18.631 14.334 1.00 95.12 106 PRO A N 1
ATOM 833 C CA . PRO A 1 106 ? 2.552 19.691 13.330 1.00 95.12 106 PRO A CA 1
ATOM 834 C C . PRO A 1 106 ? 3.059 19.217 11.962 1.00 95.12 106 PRO A C 1
ATOM 836 O O . P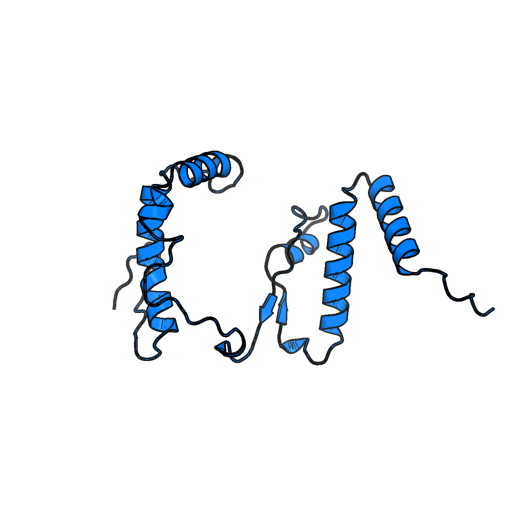RO A 1 106 ? 2.675 19.774 10.926 1.00 95.12 106 PRO A O 1
ATOM 839 N N . VAL A 1 107 ? 3.919 18.194 11.933 1.00 95.69 107 VAL A N 1
ATOM 840 C CA . VAL A 1 107 ? 4.431 17.608 10.689 1.00 95.69 107 VAL A CA 1
ATOM 841 C C . VAL A 1 107 ? 3.305 16.864 9.980 1.00 95.69 107 VAL A C 1
ATOM 843 O O . VAL A 1 107 ? 3.117 17.070 8.779 1.00 95.69 107 VAL A O 1
ATOM 846 N N . GLN A 1 108 ? 2.512 16.071 10.704 1.00 94.50 108 GLN A N 1
ATOM 847 C CA . GLN A 1 108 ? 1.371 15.347 10.129 1.00 94.50 108 GLN A CA 1
ATOM 848 C C . GLN A 1 108 ? 0.304 16.300 9.582 1.00 94.50 108 GLN A C 1
ATOM 850 O O . GLN A 1 108 ? -0.170 16.125 8.459 1.00 94.50 108 GLN A O 1
ATOM 855 N N . GLN A 1 109 ? -0.011 17.370 10.312 1.00 91.88 109 GLN A N 1
ATOM 856 C CA . GLN A 1 109 ? -0.927 18.417 9.846 1.00 91.88 109 GLN A CA 1
ATOM 857 C C . GLN A 1 109 ? -0.420 19.100 8.570 1.00 91.88 109 GLN A C 1
ATOM 859 O O . GLN A 1 109 ? -1.178 19.302 7.621 1.00 91.88 109 GLN A O 1
ATOM 864 N N . THR A 1 110 ? 0.878 19.404 8.502 1.00 92.88 110 THR A N 1
ATOM 865 C CA . THR A 1 110 ? 1.487 19.999 7.303 1.00 92.88 110 THR A CA 1
ATOM 866 C C . THR A 1 110 ? 1.405 19.053 6.103 1.00 92.88 110 THR A C 1
ATOM 868 O O . THR A 1 110 ? 1.070 19.477 4.994 1.00 92.88 110 THR A O 1
ATOM 871 N N . GLN A 1 111 ? 1.668 17.760 6.312 1.00 91.88 111 GLN A N 1
ATOM 872 C CA . GLN A 1 111 ? 1.550 16.744 5.266 1.00 91.88 111 GLN A CA 1
ATOM 873 C C . GLN A 1 111 ? 0.106 16.589 4.781 1.00 91.88 111 GLN A C 1
ATOM 875 O O . GLN A 1 111 ? -0.116 16.534 3.572 1.00 91.88 111 GLN A O 1
ATOM 880 N N . TRP A 1 112 ? -0.867 16.593 5.697 1.00 90.06 112 TRP A N 1
ATOM 881 C CA . TRP A 1 112 ? -2.292 16.548 5.373 1.00 90.06 112 TRP A CA 1
ATOM 882 C C . TRP A 1 112 ? -2.711 17.725 4.484 1.00 90.06 112 TRP A C 1
ATOM 884 O O . TRP A 1 112 ? -3.256 17.520 3.400 1.00 90.06 112 TRP A O 1
ATOM 894 N N . GLN A 1 113 ? -2.357 18.953 4.868 1.00 88.12 113 GLN A N 1
ATOM 895 C CA . GLN A 1 113 ? -2.678 20.151 4.082 1.00 88.12 113 GLN A CA 1
ATOM 896 C C . GLN A 1 113 ? -2.018 20.144 2.694 1.00 88.12 113 GLN A C 1
ATOM 898 O O . GLN A 1 113 ? -2.628 20.555 1.708 1.00 88.12 113 GLN A O 1
ATOM 903 N N . ALA A 1 114 ? -0.791 19.627 2.581 1.00 88.75 114 ALA A N 1
ATOM 904 C CA . ALA A 1 114 ? -0.111 19.478 1.294 1.00 88.75 114 ALA A CA 1
ATOM 905 C C . ALA A 1 114 ? -0.681 18.337 0.425 1.00 88.75 114 ALA A C 1
ATOM 907 O O . ALA A 1 114 ? -0.465 18.318 -0.792 1.00 88.75 114 ALA A O 1
ATOM 908 N N . PHE A 1 115 ? -1.367 17.370 1.038 1.00 86.12 115 PHE A N 1
ATOM 909 C CA . PHE A 1 115 ? -1.969 16.218 0.374 1.00 86.12 115 PHE A CA 1
ATOM 910 C C . PHE A 1 115 ? -3.338 16.540 -0.234 1.00 86.12 115 PHE A C 1
ATOM 912 O O . PHE A 1 115 ? -3.577 16.170 -1.384 1.00 86.12 115 PHE A O 1
ATOM 919 N N . LEU A 1 116 ? -4.195 17.276 0.484 1.00 83.19 116 LEU A N 1
ATOM 920 C CA . LEU A 1 116 ? -5.553 17.639 0.053 1.00 83.19 116 LEU A CA 1
ATOM 921 C C . LEU A 1 116 ? -5.662 18.126 -1.407 1.00 83.19 116 LEU A C 1
ATOM 923 O O . LEU A 1 116 ? -6.431 17.531 -2.164 1.00 83.19 116 LEU A O 1
ATOM 927 N N . PRO A 1 117 ? -4.874 19.115 -1.877 1.00 82.06 117 PRO A N 1
ATOM 928 C CA . PRO A 1 117 ? -5.003 19.621 -3.247 1.00 82.06 117 PRO A CA 1
ATOM 929 C C . PRO A 1 117 ? -4.511 18.643 -4.324 1.00 82.06 117 PRO A C 1
ATOM 931 O O . PRO A 1 117 ? -4.719 18.881 -5.511 1.00 82.06 117 PRO A O 1
ATOM 934 N N . ARG A 1 118 ? -3.818 17.562 -3.947 1.00 75.88 118 ARG A N 1
ATOM 935 C CA . ARG A 1 118 ? -3.237 16.581 -4.880 1.00 75.88 118 ARG A CA 1
ATOM 936 C C . ARG A 1 118 ? -4.141 15.378 -5.124 1.00 75.88 118 ARG A C 1
ATOM 938 O O . ARG A 1 118 ? -3.741 14.462 -5.842 1.00 75.88 118 ARG A O 1
ATOM 945 N N . THR A 1 119 ? -5.323 15.355 -4.519 1.00 66.00 119 THR A N 1
ATOM 946 C CA . THR A 1 119 ? -6.253 14.231 -4.612 1.00 66.00 119 THR A CA 1
ATOM 947 C C . THR A 1 119 ? -7.662 14.699 -4.934 1.00 66.00 119 THR A C 1
ATOM 949 O O . THR A 1 119 ? -8.035 15.835 -4.659 1.00 66.00 119 THR A O 1
ATOM 952 N N . GLU A 1 120 ? -8.479 13.793 -5.468 1.00 58.22 120 GLU A N 1
ATOM 953 C CA . GLU A 1 120 ? -9.927 14.006 -5.597 1.00 58.22 120 GLU A CA 1
ATOM 954 C C . GLU A 1 120 ? -10.638 14.049 -4.227 1.00 58.22 120 GLU A C 1
ATOM 956 O O . GLU A 1 120 ? -11.813 14.398 -4.152 1.00 58.22 120 GLU A O 1
ATOM 961 N N . VAL A 1 121 ? -9.914 13.803 -3.121 1.00 55.34 121 VAL A N 1
ATOM 962 C CA . VAL A 1 121 ? -10.357 14.024 -1.728 1.00 55.34 121 VAL A CA 1
ATOM 963 C C . VAL A 1 121 ? -10.385 15.524 -1.377 1.00 55.34 121 VAL A C 1
ATOM 965 O O . VAL A 1 121 ? -10.389 15.910 -0.214 1.00 55.34 121 VAL A O 1
ATOM 968 N N . ALA A 1 122 ? -10.481 16.407 -2.372 1.00 53.00 122 ALA A N 1
ATOM 969 C CA . ALA A 1 122 ? -10.679 17.847 -2.201 1.00 53.00 122 ALA A CA 1
ATOM 970 C C . ALA A 1 122 ? -12.008 18.217 -1.495 1.00 53.00 122 ALA A C 1
ATOM 972 O O . ALA A 1 122 ? -12.285 19.397 -1.269 1.00 53.00 122 ALA A O 1
ATOM 973 N N . MET A 1 123 ? -12.840 17.225 -1.150 1.00 56.00 123 MET A N 1
ATOM 974 C CA . MET A 1 123 ? -14.052 17.403 -0.346 1.00 56.00 123 MET A CA 1
ATOM 975 C C . MET A 1 123 ? -13.801 17.354 1.169 1.00 56.00 123 MET A C 1
ATOM 977 O O . MET A 1 123 ? -14.605 17.922 1.901 1.00 56.00 123 MET A O 1
ATOM 981 N N . ALA A 1 124 ? -12.701 16.753 1.640 1.00 65.25 124 ALA A N 1
ATOM 982 C CA . ALA A 1 124 ? -12.306 16.842 3.046 1.00 65.25 124 ALA A CA 1
ATOM 983 C C . ALA A 1 124 ? -11.610 18.191 3.267 1.00 65.25 124 ALA A C 1
ATOM 985 O O . ALA A 1 124 ? -10.507 18.421 2.772 1.00 65.25 124 ALA A O 1
ATOM 986 N N . ARG A 1 125 ? -12.280 19.118 3.952 1.00 68.75 125 ARG A N 1
ATOM 987 C CA . ARG A 1 125 ? -11.744 20.462 4.250 1.00 68.75 125 ARG A CA 1
ATOM 988 C C . ARG A 1 125 ? -11.250 20.572 5.687 1.00 68.75 125 ARG A C 1
ATOM 990 O O . ARG A 1 125 ? -10.643 21.572 6.064 1.00 68.75 125 ARG A O 1
ATOM 997 N N . GLU A 1 126 ? -11.534 19.556 6.485 1.00 84.62 126 GLU A N 1
ATOM 998 C CA . GLU A 1 126 ? -11.273 19.517 7.904 1.00 84.62 126 GLU A CA 1
ATOM 999 C C . GLU A 1 126 ? -9.785 19.220 8.184 1.00 84.62 126 GLU A C 1
ATOM 1001 O O . GLU A 1 126 ? -9.142 18.424 7.488 1.00 84.62 126 GLU A O 1
ATOM 1006 N N . PRO A 1 127 ? -9.202 19.851 9.215 1.00 88.12 127 PRO A N 1
ATOM 1007 C CA . PRO A 1 127 ? -7.894 19.487 9.751 1.00 88.12 127 PRO A CA 1
ATOM 1008 C C . PRO A 1 127 ? -7.801 18.014 10.183 1.00 88.12 127 PRO A C 1
ATOM 1010 O O . PRO A 1 127 ? -8.793 17.407 10.591 1.00 88.12 127 PRO A O 1
ATOM 1013 N N . LEU A 1 128 ? -6.586 17.450 10.176 1.00 90.50 128 LEU A N 1
ATOM 1014 C CA . LEU A 1 128 ? -6.362 16.023 10.456 1.00 90.50 128 LEU A CA 1
ATOM 1015 C C . LEU A 1 128 ? -6.894 15.603 11.841 1.00 90.50 128 LEU A C 1
ATOM 1017 O O . LEU A 1 128 ? -7.516 14.553 11.984 1.00 90.50 128 LEU A O 1
ATOM 1021 N N . ASN A 1 129 ? -6.729 16.462 12.848 1.00 92.19 129 ASN A N 1
ATOM 1022 C CA . ASN A 1 129 ? -7.227 16.279 14.216 1.00 92.19 129 ASN A CA 1
ATOM 1023 C C . ASN A 1 129 ? -8.755 16.287 14.361 1.00 92.19 129 ASN A C 1
ATOM 1025 O O . ASN A 1 129 ? -9.245 15.864 15.401 1.00 92.19 129 ASN A O 1
ATOM 1029 N N . GLN A 1 130 ? -9.511 16.726 13.353 1.00 89.88 130 GLN A N 1
ATOM 1030 C CA . GLN A 1 130 ? -10.975 16.599 13.347 1.00 89.88 130 GLN A CA 1
ATOM 1031 C C . GLN A 1 130 ? -11.431 15.290 12.688 1.00 89.88 130 GLN A C 1
ATOM 1033 O O . GLN A 1 130 ? -12.453 14.717 13.062 1.00 89.88 130 GLN A O 1
ATOM 1038 N N . ILE A 1 131 ? -10.652 14.784 11.730 1.00 89.75 131 ILE A N 1
ATOM 1039 C CA . ILE A 1 131 ? -10.995 13.590 10.951 1.00 89.75 131 ILE A CA 1
ATOM 1040 C C . ILE A 1 131 ? -10.591 12.309 11.690 1.00 89.75 131 ILE A C 1
ATOM 1042 O O . ILE A 1 131 ? -11.366 11.353 11.734 1.00 89.75 131 ILE A O 1
ATOM 1046 N N . ILE A 1 132 ? -9.396 12.283 12.288 1.00 93.19 132 ILE A N 1
ATOM 1047 C CA . ILE A 1 132 ? -8.845 11.080 12.930 1.00 93.19 132 ILE A CA 1
ATOM 1048 C C . ILE A 1 132 ? -9.770 10.490 14.007 1.00 93.19 132 ILE A C 1
ATOM 1050 O O . ILE A 1 132 ? -9.992 9.281 13.949 1.00 93.19 132 ILE A O 1
ATOM 1054 N N . PRO A 1 133 ? -10.389 11.271 14.916 1.00 91.44 133 PRO A N 1
ATOM 1055 C CA . PRO A 1 133 ? -11.331 10.714 15.891 1.00 91.44 133 PRO A CA 1
ATOM 1056 C C . PRO A 1 133 ? -12.531 10.008 15.244 1.00 91.44 133 PRO A C 1
ATOM 1058 O O . PRO A 1 133 ? -12.962 8.957 15.717 1.00 91.44 133 PRO A O 1
ATOM 1061 N N . SER A 1 134 ? -13.034 10.537 14.123 1.00 89.50 134 SER A N 1
ATOM 1062 C CA . SER A 1 134 ? -14.145 9.932 13.375 1.00 89.50 134 SER A CA 1
ATOM 1063 C C . SER A 1 134 ? -13.730 8.609 12.727 1.00 89.50 134 SER A C 1
ATOM 1065 O O . SER A 1 134 ? -14.459 7.621 12.801 1.00 89.50 134 SER A O 1
ATOM 1067 N N . ILE A 1 135 ? -12.527 8.561 12.143 1.00 91.88 135 ILE A N 1
ATOM 1068 C CA . ILE A 1 135 ? -11.955 7.326 11.587 1.00 91.88 135 ILE A CA 1
ATOM 1069 C C . ILE A 1 135 ? -11.718 6.298 12.698 1.00 91.88 135 ILE A C 1
ATOM 1071 O O . ILE A 1 135 ? -12.058 5.129 12.526 1.00 91.88 135 ILE A O 1
ATOM 1075 N N . ALA A 1 136 ? -11.167 6.719 13.840 1.00 93.19 136 ALA A N 1
ATOM 1076 C CA . ALA A 1 136 ? -10.926 5.850 14.985 1.00 93.19 136 ALA A CA 1
ATOM 1077 C C . ALA A 1 136 ? -12.240 5.248 15.500 1.00 93.19 136 ALA A C 1
ATOM 1079 O O . ALA A 1 136 ? -12.353 4.030 15.600 1.00 93.19 136 ALA A O 1
ATOM 1080 N N . SER A 1 137 ? -13.264 6.073 15.734 1.00 90.38 137 SER A N 1
ATOM 1081 C CA . SER A 1 137 ? -14.587 5.608 16.172 1.00 90.38 137 SER A CA 1
ATOM 1082 C C . SER A 1 137 ? -15.222 4.625 15.184 1.00 90.38 137 SER A C 1
ATOM 1084 O O . SER A 1 137 ? -15.845 3.650 15.600 1.00 90.38 137 SER A O 1
ATOM 1086 N N . PHE A 1 138 ? -15.024 4.835 13.881 1.00 92.12 138 PHE A N 1
ATOM 1087 C CA . PHE A 1 138 ? -15.512 3.916 12.860 1.00 92.12 138 PHE A CA 1
ATOM 1088 C C . PHE A 1 138 ? -14.740 2.586 12.825 1.00 92.12 138 PHE A C 1
ATOM 1090 O O . PHE A 1 138 ? -15.359 1.533 12.688 1.00 92.12 138 PHE A O 1
ATOM 1097 N N . LEU A 1 139 ? -13.410 2.603 12.942 1.00 93.25 139 LEU A N 1
ATOM 1098 C CA . LEU A 1 139 ? -12.579 1.404 12.771 1.00 93.25 139 LEU A CA 1
ATOM 1099 C C . LEU A 1 139 ? -12.399 0.576 14.047 1.00 93.25 139 LEU A C 1
ATOM 1101 O O . LEU A 1 139 ? -12.205 -0.634 13.944 1.00 93.25 139 LEU A O 1
ATOM 1105 N N . MET A 1 140 ? -12.464 1.181 15.235 1.00 92.31 140 MET A N 1
ATOM 1106 C CA . MET A 1 140 ? -12.221 0.460 16.490 1.00 92.31 140 MET A CA 1
ATOM 1107 C C . MET A 1 140 ? -13.156 -0.744 16.697 1.00 92.31 140 MET A C 1
ATOM 1109 O O . MET A 1 140 ? -12.636 -1.809 17.027 1.00 92.31 140 MET A O 1
ATOM 1113 N N . PRO A 1 141 ? -14.477 -0.668 16.432 1.00 91.56 141 PRO A N 1
ATOM 1114 C CA . PRO A 1 141 ? -15.348 -1.843 16.506 1.00 91.56 141 PRO A CA 1
ATOM 1115 C C . PRO A 1 141 ? -14.902 -2.984 15.581 1.00 91.56 141 PRO A C 1
ATOM 1117 O O . PRO A 1 141 ? -14.939 -4.146 15.975 1.00 91.56 141 PRO A O 1
ATOM 1120 N N . VAL A 1 142 ? -14.407 -2.657 14.378 1.00 92.06 142 VAL A N 1
ATOM 1121 C CA . VAL A 1 142 ? -13.881 -3.641 13.414 1.00 92.06 142 VAL A CA 1
ATOM 1122 C C . VAL A 1 142 ? -12.631 -4.321 13.960 1.00 92.06 142 VAL A C 1
ATOM 1124 O O . VAL A 1 142 ? -12.496 -5.535 13.834 1.00 92.06 142 VAL A O 1
ATOM 1127 N N . PHE A 1 143 ? -11.717 -3.563 14.570 1.00 91.31 143 PHE A N 1
ATOM 1128 C CA . PHE A 1 143 ? -10.506 -4.141 15.150 1.00 91.31 143 PHE A CA 1
ATOM 1129 C C . PHE A 1 143 ? -10.801 -5.029 16.355 1.00 91.31 143 PHE A C 1
ATOM 1131 O O . PHE A 1 143 ? -10.243 -6.120 16.432 1.00 91.31 143 PHE A O 1
ATOM 1138 N N . LEU A 1 144 ? -11.709 -4.610 17.239 1.00 90.88 144 LEU A N 1
ATOM 1139 C CA . LEU A 1 144 ? -12.110 -5.399 18.403 1.00 90.88 144 LEU A CA 1
ATOM 1140 C C . LEU A 1 144 ? -12.804 -6.702 17.984 1.00 90.88 144 LEU A C 1
ATOM 1142 O O . LEU A 1 144 ? -12.382 -7.769 18.416 1.00 90.88 144 LEU A O 1
ATOM 1146 N N . ALA A 1 145 ? -13.771 -6.637 17.063 1.00 90.00 145 ALA A N 1
ATOM 1147 C CA . ALA A 1 145 ? -14.442 -7.823 16.518 1.00 90.00 145 ALA A CA 1
ATOM 1148 C C . ALA A 1 145 ? -13.495 -8.754 15.739 1.00 90.00 145 ALA A C 1
ATOM 1150 O O . ALA A 1 145 ? -13.714 -9.958 15.665 1.00 90.00 145 ALA A O 1
ATOM 1151 N N . ALA A 1 146 ? -12.431 -8.212 15.139 1.00 86.50 146 ALA A N 1
ATOM 1152 C CA . ALA A 1 146 ? -11.407 -9.022 14.484 1.00 86.50 146 ALA A CA 1
ATOM 1153 C C . ALA A 1 146 ? -10.419 -9.660 15.475 1.00 86.50 146 ALA A C 1
ATOM 1155 O O . ALA A 1 146 ? -9.827 -10.688 15.148 1.00 86.50 146 ALA A O 1
ATOM 1156 N N . ALA A 1 147 ? -10.187 -9.037 16.636 1.00 86.19 147 ALA A N 1
ATOM 1157 C CA . ALA A 1 147 ? -9.301 -9.562 17.675 1.00 86.19 147 ALA A CA 1
ATOM 1158 C C . ALA A 1 147 ? -9.994 -10.615 18.551 1.00 86.19 147 ALA A C 1
ATOM 1160 O O . ALA A 1 147 ? -9.328 -11.506 19.076 1.00 86.19 147 ALA A O 1
ATOM 1161 N N . ASP A 1 148 ? -11.312 -10.498 18.699 1.00 85.62 148 ASP A N 1
ATOM 1162 C CA . ASP A 1 148 ? -12.152 -11.368 19.508 1.00 85.62 148 ASP A CA 1
ATOM 1163 C C . ASP A 1 148 ? -13.419 -11.765 18.736 1.00 85.62 148 ASP A C 1
ATOM 1165 O O . ASP A 1 148 ? -14.320 -10.954 18.526 1.00 85.62 148 ASP A O 1
ATOM 1169 N N . GLU A 1 149 ? -13.510 -13.045 18.364 1.00 79.69 149 GLU A N 1
ATOM 1170 C CA . GLU A 1 149 ? -14.656 -13.609 17.637 1.00 79.69 149 GLU A CA 1
ATOM 1171 C C . GLU A 1 149 ? -15.976 -13.538 18.426 1.00 79.69 149 GLU A C 1
ATOM 1173 O O . GLU A 1 149 ? -17.048 -13.709 17.843 1.00 79.69 149 GLU A O 1
ATOM 1178 N N . GLN A 1 150 ? -15.930 -13.310 19.745 1.00 84.50 150 GLN A N 1
ATOM 1179 C CA . GLN A 1 150 ? -17.124 -13.115 20.570 1.00 84.50 150 GLN A CA 1
ATOM 1180 C C . GLN A 1 150 ? -17.646 -11.671 20.530 1.00 84.50 150 GLN A C 1
ATOM 1182 O O . GLN A 1 150 ? -18.799 -11.426 20.897 1.00 84.50 150 GLN A O 1
ATOM 1187 N N . THR A 1 151 ? -16.836 -10.716 20.071 1.00 85.25 151 THR A N 1
ATOM 1188 C CA . THR A 1 151 ? -17.224 -9.310 19.989 1.00 85.25 151 THR A CA 1
ATOM 1189 C C . THR A 1 151 ? -18.091 -9.069 18.748 1.00 85.25 151 THR A C 1
ATOM 1191 O O . THR A 1 151 ? -17.657 -9.230 17.608 1.00 85.25 151 THR A O 1
ATOM 1194 N N . SER A 1 152 ? -19.341 -8.647 18.961 1.00 84.00 152 SER A N 1
ATOM 1195 C CA . SER A 1 152 ? -20.237 -8.248 17.870 1.00 84.00 152 SER A CA 1
ATOM 1196 C C . SER A 1 152 ? -19.811 -6.900 17.288 1.00 84.00 152 SER A C 1
ATOM 1198 O O . SER A 1 152 ? -19.680 -5.917 18.012 1.00 84.00 152 SER A O 1
ATOM 1200 N N . LEU A 1 153 ? -19.656 -6.842 15.964 1.00 85.12 153 LEU A N 1
ATOM 1201 C CA . LEU A 1 153 ? -19.374 -5.604 15.232 1.00 85.12 153 LEU A CA 1
ATOM 1202 C C . LEU A 1 153 ? -20.583 -4.644 15.193 1.00 85.12 153 LEU A C 1
ATOM 1204 O O . LEU A 1 153 ? -20.414 -3.446 14.972 1.00 85.12 153 LEU A O 1
ATOM 1208 N N . GLY A 1 154 ? -21.798 -5.168 15.391 1.00 85.62 154 GLY A N 1
ATOM 1209 C CA . GLY A 1 154 ? -23.041 -4.430 15.164 1.00 85.62 154 GLY A CA 1
ATOM 1210 C C . GLY A 1 154 ? -23.323 -4.177 13.677 1.00 85.62 154 GLY A C 1
ATOM 1211 O O . GLY A 1 154 ? -22.701 -4.759 12.781 1.00 85.62 154 GLY A O 1
ATOM 1212 N N . LYS A 1 155 ? -24.291 -3.305 13.394 1.00 89.25 155 LYS A N 1
ATOM 1213 C CA . LYS A 1 155 ? -24.658 -2.858 12.045 1.00 89.25 155 LYS A CA 1
ATOM 1214 C C . LYS A 1 155 ? -24.216 -1.421 11.824 1.00 89.25 155 LYS A C 1
ATOM 1216 O O . LYS A 1 155 ? -24.442 -0.551 12.660 1.00 89.25 155 LYS A O 1
ATOM 1221 N N . TRP A 1 156 ? -23.658 -1.153 10.647 1.00 90.81 156 TRP A N 1
ATOM 1222 C CA . TRP A 1 156 ? -23.357 0.206 10.207 1.00 90.81 156 TRP A CA 1
ATOM 1223 C C . TRP A 1 156 ? -24.296 0.625 9.071 1.00 90.81 156 TRP A C 1
ATOM 1225 O O . TRP A 1 156 ? -24.182 0.088 7.964 1.00 90.81 156 TRP A O 1
ATOM 1235 N N . PRO A 1 157 ? -25.233 1.562 9.307 1.00 89.06 157 PRO A N 1
ATOM 1236 C CA . PRO A 1 157 ? -25.939 2.227 8.224 1.00 89.06 157 PRO A CA 1
ATOM 1237 C C . PRO A 1 157 ? -24.992 3.194 7.507 1.00 89.06 157 PRO A C 1
ATOM 1239 O O . PRO A 1 157 ? -24.059 3.730 8.103 1.00 89.06 157 PRO A O 1
ATOM 1242 N N . VAL A 1 158 ? -25.253 3.464 6.228 1.00 85.62 158 VAL A N 1
ATOM 1243 C CA . VAL A 1 158 ? -24.490 4.464 5.467 1.00 85.62 158 VAL A CA 1
ATOM 1244 C C . VAL A 1 158 ? -24.528 5.805 6.208 1.00 85.62 158 VAL A C 1
ATOM 1246 O O . VAL A 1 158 ? -25.601 6.363 6.417 1.00 85.62 158 VAL A O 1
ATOM 1249 N N . GLY A 1 159 ? -23.357 6.309 6.605 1.00 80.44 159 GLY A N 1
ATOM 1250 C CA . GLY A 1 159 ? -23.212 7.552 7.377 1.00 80.44 159 GLY A CA 1
ATOM 1251 C C . GLY A 1 159 ? -23.021 7.361 8.888 1.00 80.44 159 GLY A C 1
ATOM 1252 O O . GLY A 1 159 ? -22.578 8.295 9.549 1.00 80.44 159 GLY A O 1
ATOM 1253 N N . GLY A 1 160 ? -23.249 6.155 9.419 1.00 83.50 160 GLY A N 1
ATOM 1254 C CA . GLY A 1 160 ? -23.021 5.803 10.824 1.00 83.50 160 GLY A CA 1
ATOM 1255 C C . GLY A 1 160 ? -23.969 6.472 11.835 1.00 83.50 160 GLY A C 1
ATOM 1256 O O . GLY A 1 160 ? -24.960 7.089 11.439 1.00 83.50 160 GLY A O 1
ATOM 1257 N N . PRO A 1 161 ? -23.667 6.358 13.148 1.00 87.00 161 PRO A N 1
ATOM 1258 C CA . PRO A 1 161 ? -22.623 5.510 13.744 1.00 87.00 161 PRO A CA 1
ATOM 1259 C C . PRO A 1 161 ? -22.999 4.014 13.722 1.00 87.00 161 PRO A C 1
ATOM 1261 O O . PRO A 1 161 ? -24.058 3.641 13.223 1.00 87.00 161 PRO A O 1
ATOM 1264 N N . TRP A 1 162 ? -22.117 3.150 14.238 1.00 88.19 162 TRP A N 1
ATOM 1265 C CA . TRP A 1 162 ? -22.448 1.746 14.512 1.00 88.19 162 TRP A CA 1
ATOM 1266 C C . TRP A 1 162 ? -23.613 1.649 15.506 1.00 88.19 162 TRP A C 1
ATOM 1268 O O . TRP A 1 162 ? -23.694 2.442 16.444 1.00 88.19 162 TRP A O 1
ATOM 1278 N N . GLY A 1 163 ? -24.496 0.677 15.302 1.00 85.31 163 GLY A N 1
ATOM 1279 C CA . GLY A 1 163 ? -25.585 0.333 16.215 1.00 85.31 163 GLY A CA 1
ATOM 1280 C C . GLY A 1 163 ? -25.757 -1.180 16.335 1.00 85.31 163 GLY A C 1
ATOM 1281 O O . GLY A 1 163 ? -25.018 -1.938 15.706 1.00 85.31 163 GLY A O 1
ATOM 1282 N N . ASP A 1 164 ? -26.736 -1.604 17.130 1.00 78.06 164 ASP A N 1
ATOM 1283 C CA . ASP A 1 164 ? -27.061 -3.022 17.351 1.00 78.06 164 ASP A CA 1
ATOM 1284 C C . ASP A 1 164 ? -27.709 -3.712 16.123 1.00 78.06 164 ASP A C 1
ATOM 1286 O O . ASP A 1 164 ? -28.499 -3.081 15.376 1.00 78.06 164 ASP A O 1
#

Secondary structure (DSSP, 8-state):
--PPP-TTHHHHHHHHHHHHHHHTT--HHHHHHHHHHHHHHHHHHTSTTGGGEEEETTGGGGGTSSS--S--S--EEEEPS-GGGG--PPPSS--GGGSHHHHH-HHHHHHHHHHGGGSTTTT--S-HHHHHHHHHHHHHHHHHHHH-TTS---B--TT---B-

Foldseek 3Di:
DPPDPDDPPVVVVLVVLQVVCVVVVHDSVLSVLVVVLVVVLVVCCPDPCVVQKDWDDQPVQLVVDPHGDPRDSDTDIDGDDDCVVVVDAQDLDQDPCLDLVVQPDPVNQVVVVVVCVVDPVVVPPDRSNVVSPVVSQQCNLVSNCRNDVPRDSADADVVDDGDD